Protein AF-A0A1V1P4G1-F1 (afdb_monomer_lite)

Organism: NCBI:txid890399

Radius of gyration: 16.72 Å; chains: 1; bounding box: 43×26×45 Å

Sequence (121 aa):
MLRIAKIRMSPAYTGKGFIYKKSSVTYDTDFYNEFLVSPDDMLAELVRKWFVSSGLFERVTCSPGHFKEKYILEGAVTAMHGDYTNKNNPRAVLNVQFFFIQDNGIDYELMLKKVMPDRNL

Foldseek 3Di:
DEEEEFAAEDPVQQFQFAWEDQAPPDIDTDPVHGHPDGPRVVVSVVVQVVVVVVPPDPDYHHDDDPDDHQKYKYKYWHDFHWYCPPVVDIDTWTWMWIWIWGCPPVDIDGPDIDIDGDDPD

Structure (mmCIF, N/CA/C/O backbone):
data_AF-A0A1V1P4G1-F1
#
_entry.id   AF-A0A1V1P4G1-F1
#
loop_
_atom_site.group_PDB
_atom_site.id
_atom_site.type_symbol
_atom_site.label_atom_id
_atom_site.label_alt_id
_atom_site.label_comp_id
_atom_site.label_asym_id
_atom_site.label_entity_id
_atom_site.label_seq_id
_atom_site.pdbx_PDB_ins_code
_atom_site.Cartn_x
_atom_site.Cartn_y
_atom_site.Cartn_z
_atom_site.occupancy
_atom_site.B_iso_or_equiv
_atom_site.auth_seq_id
_atom_site.auth_comp_id
_atom_site.auth_asym_id
_atom_site.auth_atom_id
_atom_site.pdbx_PDB_model_num
ATOM 1 N N . MET A 1 1 ? 10.524 -5.687 -16.949 1.00 91.62 1 MET A N 1
ATOM 2 C CA . MET A 1 1 ? 10.883 -5.599 -15.517 1.00 91.62 1 MET A CA 1
ATOM 3 C C . MET A 1 1 ? 9.934 -4.641 -14.823 1.00 91.62 1 MET A C 1
ATOM 5 O O . MET A 1 1 ? 9.626 -3.606 -15.409 1.00 91.62 1 MET A O 1
ATOM 9 N N . LEU A 1 2 ? 9.477 -5.002 -13.627 1.00 95.19 2 LEU A N 1
ATOM 10 C CA . LEU A 1 2 ? 8.652 -4.169 -12.756 1.00 95.19 2 LEU A CA 1
ATOM 11 C C . LEU A 1 2 ? 9.449 -3.798 -11.505 1.00 95.19 2 LEU A C 1
ATOM 13 O O . LEU A 1 2 ? 10.011 -4.682 -10.860 1.00 95.19 2 LEU A O 1
ATOM 17 N N . ARG A 1 3 ? 9.431 -2.523 -11.121 1.00 94.12 3 ARG A N 1
ATOM 18 C CA . ARG A 1 3 ? 9.847 -2.089 -9.789 1.00 94.12 3 ARG A CA 1
ATOM 19 C C . ARG A 1 3 ? 8.631 -1.780 -8.929 1.00 94.12 3 ARG A C 1
ATOM 21 O O . ARG A 1 3 ? 7.799 -0.955 -9.295 1.00 94.12 3 ARG A O 1
ATOM 28 N N . ILE A 1 4 ? 8.561 -2.405 -7.763 1.00 93.19 4 ILE A N 1
ATOM 29 C CA . ILE A 1 4 ? 7.663 -2.007 -6.684 1.00 93.19 4 ILE A CA 1
ATOM 30 C C . ILE A 1 4 ? 8.348 -0.853 -5.958 1.00 93.19 4 ILE A C 1
ATOM 32 O O . ILE A 1 4 ? 9.371 -1.040 -5.305 1.00 93.19 4 ILE A O 1
ATOM 36 N N . ALA A 1 5 ? 7.844 0.364 -6.143 1.00 90.19 5 ALA A N 1
ATOM 37 C CA . ALA A 1 5 ? 8.315 1.516 -5.388 1.00 90.19 5 ALA A CA 1
ATOM 38 C C . ALA A 1 5 ? 7.803 1.453 -3.940 1.00 90.19 5 ALA A C 1
ATOM 40 O O . ALA A 1 5 ? 6.957 0.624 -3.593 1.00 90.19 5 ALA A O 1
ATOM 41 N N . LYS A 1 6 ? 8.286 2.364 -3.087 1.00 83.50 6 LYS A N 1
ATOM 42 C CA . LYS A 1 6 ? 7.797 2.458 -1.710 1.00 83.50 6 LYS A CA 1
ATOM 43 C C . LYS A 1 6 ? 6.285 2.715 -1.699 1.00 83.50 6 LYS A C 1
ATOM 45 O O . LYS A 1 6 ? 5.806 3.658 -2.332 1.00 83.50 6 LYS A O 1
ATOM 50 N N . ILE A 1 7 ? 5.550 1.911 -0.931 1.00 89.12 7 ILE A N 1
ATOM 51 C CA . ILE A 1 7 ? 4.152 2.193 -0.605 1.00 89.12 7 ILE A CA 1
ATOM 52 C C . ILE A 1 7 ? 4.149 3.274 0.472 1.00 89.12 7 ILE A C 1
ATOM 54 O O . ILE A 1 7 ? 4.623 3.066 1.584 1.00 89.12 7 ILE A O 1
ATOM 58 N N . ARG A 1 8 ? 3.656 4.464 0.129 1.00 90.94 8 ARG A N 1
ATOM 59 C CA . ARG A 1 8 ? 3.532 5.573 1.076 1.00 90.94 8 ARG A CA 1
ATOM 60 C C . ARG A 1 8 ? 2.292 5.361 1.930 1.00 90.94 8 ARG A C 1
ATOM 62 O O . ARG A 1 8 ? 1.249 4.960 1.425 1.00 90.94 8 ARG A O 1
ATOM 69 N N . MET A 1 9 ? 2.382 5.670 3.211 1.00 89.94 9 MET A N 1
ATOM 70 C CA . MET A 1 9 ? 1.252 5.593 4.128 1.00 89.94 9 MET A CA 1
ATOM 71 C C . MET A 1 9 ? 1.023 6.961 4.757 1.00 89.94 9 MET A C 1
ATOM 73 O O . MET A 1 9 ? 1.983 7.672 5.057 1.00 89.94 9 MET A O 1
ATOM 77 N N . SER A 1 10 ? -0.244 7.354 4.910 1.00 87.31 10 SER A N 1
ATOM 78 C CA . SER A 1 10 ? -0.576 8.596 5.613 1.00 87.31 10 SER A CA 1
ATOM 79 C C . SER A 1 10 ? -0.013 8.553 7.043 1.00 87.31 10 SER A C 1
ATOM 81 O O . SER A 1 10 ? -0.187 7.523 7.699 1.00 87.31 10 SER A O 1
ATOM 83 N N . PRO A 1 11 ? 0.608 9.637 7.557 1.00 83.69 11 PRO A N 1
ATOM 84 C CA . PRO A 1 11 ? 1.236 9.659 8.884 1.00 83.69 11 PRO A CA 1
ATOM 85 C C . PRO A 1 11 ? 0.318 9.228 10.031 1.00 83.69 11 PRO A C 1
ATOM 87 O O . PRO A 1 11 ? 0.782 8.709 11.040 1.00 83.69 11 PRO A O 1
ATOM 90 N N . ALA A 1 12 ? -0.996 9.397 9.861 1.00 83.06 12 ALA A N 1
ATOM 91 C CA . ALA A 1 12 ? -1.993 8.930 10.819 1.00 83.06 12 ALA A CA 1
ATOM 92 C C . ALA A 1 12 ? -1.959 7.406 11.045 1.00 83.06 12 ALA A C 1
ATOM 94 O O . ALA A 1 12 ? -2.449 6.956 12.072 1.00 83.06 12 ALA A O 1
ATOM 95 N N . TYR A 1 13 ? -1.390 6.630 10.112 1.00 83.44 13 TYR A N 1
ATOM 96 C CA . TYR A 1 13 ? -1.358 5.164 10.140 1.00 83.44 13 TYR A CA 1
ATOM 97 C C . TYR A 1 13 ? 0.055 4.558 10.122 1.00 83.44 13 TYR A C 1
ATOM 99 O O . TYR A 1 13 ? 0.189 3.342 10.117 1.00 83.44 13 TYR A O 1
ATOM 107 N N . THR A 1 14 ? 1.118 5.370 10.121 1.00 79.56 14 THR A N 1
ATOM 108 C CA . THR A 1 14 ? 2.508 4.879 9.986 1.00 79.56 14 THR A CA 1
ATOM 109 C C . THR A 1 14 ? 3.088 4.248 11.254 1.00 79.56 14 THR A C 1
ATOM 111 O O . THR A 1 14 ? 4.173 3.671 11.207 1.00 79.56 14 THR A O 1
ATOM 114 N N . GLY A 1 15 ? 2.417 4.393 12.400 1.00 79.94 15 GLY A N 1
ATOM 115 C CA . GLY A 1 15 ? 2.844 3.772 13.653 1.00 79.94 15 GLY A CA 1
ATOM 116 C C . GLY A 1 15 ? 2.759 2.243 13.602 1.00 79.94 15 GLY A C 1
ATOM 117 O O . GLY A 1 15 ? 1.986 1.678 12.832 1.00 79.94 15 GLY A O 1
ATOM 118 N N . LYS A 1 16 ? 3.547 1.561 14.442 1.00 79.00 16 LYS A N 1
ATOM 119 C CA . LYS A 1 16 ? 3.443 0.101 14.595 1.00 79.00 16 LYS A CA 1
ATOM 120 C C . LYS A 1 16 ? 2.225 -0.326 15.415 1.00 79.00 16 LYS A C 1
ATOM 122 O O . LYS A 1 16 ? 1.775 -1.449 15.243 1.00 79.00 16 LYS A O 1
ATOM 127 N N . GLY A 1 17 ? 1.690 0.536 16.278 1.00 79.50 17 GLY A N 1
ATOM 128 C CA . GLY A 1 17 ? 0.487 0.236 17.054 1.00 79.50 17 GLY A CA 1
ATOM 129 C C . GLY A 1 17 ? -0.744 0.065 16.169 1.00 79.50 17 GLY A C 1
ATOM 130 O O . GLY A 1 17 ? -0.920 0.782 15.180 1.00 79.50 17 GLY A O 1
ATOM 131 N N . PHE A 1 18 ? -1.614 -0.874 16.531 1.00 82.88 18 PHE A N 1
ATOM 132 C CA . PHE A 1 18 ? -2.899 -1.023 15.861 1.00 82.88 18 PHE A CA 1
ATOM 133 C C . PHE A 1 18 ? -3.777 0.195 16.137 1.00 82.88 18 PHE A C 1
ATOM 135 O O . PHE A 1 18 ? -3.830 0.714 17.252 1.00 82.88 18 PHE A O 1
ATOM 142 N N . ILE A 1 19 ? -4.477 0.652 15.103 1.00 85.44 19 ILE A N 1
ATOM 143 C CA . ILE A 1 19 ? -5.367 1.808 15.185 1.00 85.44 19 ILE A CA 1
ATOM 144 C C . ILE A 1 19 ? -6.802 1.311 15.164 1.00 85.44 19 ILE A C 1
ATOM 146 O O . ILE A 1 19 ? -7.201 0.577 14.259 1.00 85.44 19 ILE A O 1
ATOM 150 N N . TYR A 1 20 ? -7.588 1.758 16.138 1.00 85.81 20 TYR A N 1
ATOM 151 C CA . TYR A 1 20 ? -8.995 1.416 16.271 1.00 85.81 20 TYR A CA 1
ATOM 152 C C . TYR A 1 20 ? -9.864 2.661 16.232 1.00 85.81 20 TYR A C 1
ATOM 154 O O . TYR A 1 20 ? -9.775 3.532 17.095 1.00 85.81 20 TYR A O 1
ATOM 162 N N . LYS A 1 21 ? -10.772 2.718 15.264 1.00 85.25 21 LYS A N 1
ATOM 163 C CA . LYS A 1 21 ? -11.830 3.719 15.208 1.00 85.25 21 LYS A CA 1
ATOM 164 C C . LYS A 1 21 ? -13.003 3.254 16.071 1.00 85.25 21 LYS A C 1
ATOM 166 O O . LYS A 1 21 ? -13.711 2.325 15.694 1.00 85.25 21 LYS A O 1
ATOM 171 N N . LYS A 1 22 ? -13.212 3.883 17.230 1.00 81.56 22 LYS A N 1
ATOM 172 C CA . LYS A 1 22 ? -14.278 3.510 18.188 1.00 81.56 22 LYS A CA 1
ATOM 173 C C . LYS A 1 22 ? -15.534 4.376 18.079 1.00 81.56 22 LYS A C 1
ATOM 175 O O . LYS A 1 22 ? -16.589 3.995 18.576 1.00 81.56 22 LYS A O 1
ATOM 180 N N . SER A 1 23 ? -15.434 5.536 17.437 1.00 75.00 23 SER A N 1
ATOM 181 C CA . SER A 1 23 ? -16.560 6.430 17.148 1.00 75.00 23 SER A CA 1
ATOM 182 C C . SER A 1 23 ? -16.322 7.153 15.815 1.00 75.00 23 SER A C 1
ATOM 184 O O . SER A 1 23 ? -15.308 6.927 15.154 1.00 75.00 23 SER A O 1
ATOM 186 N N . SER A 1 24 ? -17.231 8.035 15.393 1.00 70.00 24 SER A N 1
ATOM 187 C CA . SER A 1 24 ? -17.031 8.850 14.186 1.00 70.00 24 SER A CA 1
ATOM 188 C C . SER A 1 24 ? -15.746 9.693 14.231 1.00 70.00 24 SER A C 1
ATOM 190 O O . SER A 1 24 ? -15.182 9.964 13.171 1.00 70.00 24 SER A O 1
ATOM 192 N N . VAL A 1 25 ? -15.269 10.049 15.431 1.00 67.75 25 VAL A N 1
ATOM 193 C CA . VAL A 1 25 ? -14.150 10.983 15.658 1.00 67.75 25 VAL A CA 1
ATOM 194 C C . VAL A 1 25 ? -13.042 10.450 16.577 1.00 67.75 25 VAL A C 1
ATOM 196 O O . VAL A 1 25 ? -11.996 11.081 16.680 1.00 67.75 25 VAL A O 1
ATOM 199 N N . THR A 1 26 ? -13.227 9.301 17.233 1.00 69.94 26 THR A N 1
ATOM 200 C CA . THR A 1 26 ? -12.253 8.754 18.197 1.00 69.94 26 THR A CA 1
ATOM 201 C C . THR A 1 26 ? -11.443 7.618 17.577 1.00 69.94 26 THR A C 1
ATOM 203 O O . THR A 1 26 ? -12.008 6.571 17.238 1.00 69.94 26 THR A O 1
ATOM 206 N N . TYR A 1 27 ? -10.127 7.820 17.487 1.00 72.56 27 TYR A N 1
ATOM 207 C CA . TYR A 1 27 ? -9.139 6.795 17.157 1.00 72.56 27 TYR A CA 1
ATOM 208 C C . TYR A 1 27 ? -8.289 6.509 18.396 1.00 72.56 27 TYR A C 1
ATOM 210 O O . TYR A 1 27 ? -7.691 7.433 18.939 1.00 72.56 27 TYR A O 1
ATOM 218 N N . ASP A 1 28 ? -8.232 5.248 18.816 1.00 75.12 28 ASP A N 1
ATOM 219 C CA . ASP A 1 28 ? -7.327 4.787 19.868 1.00 75.12 28 ASP A CA 1
ATOM 220 C C . ASP A 1 28 ? -6.204 3.961 19.242 1.00 75.12 28 ASP A C 1
ATOM 222 O O . ASP A 1 28 ? -6.462 3.057 18.442 1.00 75.12 28 ASP A O 1
ATOM 226 N N . THR A 1 29 ? -4.964 4.258 19.620 1.00 63.88 29 THR A N 1
ATOM 227 C CA . THR A 1 29 ? -3.807 3.406 19.339 1.00 63.88 29 THR A CA 1
ATOM 228 C C . THR A 1 29 ? -3.661 2.386 20.455 1.00 63.88 29 THR A C 1
ATOM 230 O O . THR A 1 29 ? -3.576 2.752 21.629 1.00 63.88 29 THR A O 1
ATOM 233 N N . ASP A 1 30 ? -3.615 1.110 20.102 1.00 64.19 30 ASP A N 1
ATOM 234 C CA . ASP A 1 30 ? -3.346 0.046 21.056 1.00 64.19 30 ASP A CA 1
ATOM 235 C C . ASP A 1 30 ? -1.858 -0.282 21.059 1.00 64.19 30 ASP A C 1
ATOM 237 O O . ASP A 1 30 ? -1.339 -0.926 20.153 1.00 64.19 30 ASP A O 1
ATOM 241 N N . PHE A 1 31 ? -1.171 0.201 22.090 1.00 56.81 31 PHE A N 1
ATOM 242 C CA . PHE A 1 31 ? 0.260 -0.024 22.283 1.00 56.81 31 PHE A CA 1
ATOM 243 C C . PHE A 1 31 ? 0.589 -1.452 22.740 1.00 56.81 31 PHE A C 1
ATOM 245 O O . PHE A 1 31 ? 1.757 -1.824 22.749 1.00 56.81 31 PHE A O 1
ATOM 252 N N . TYR A 1 32 ? -0.407 -2.260 23.128 1.00 60.78 32 TYR A N 1
ATOM 253 C CA . TYR A 1 32 ? -0.182 -3.666 23.474 1.00 60.78 32 TYR A CA 1
ATOM 254 C C . TYR A 1 32 ? -0.182 -4.575 22.240 1.00 60.78 32 TYR A C 1
ATOM 256 O O . TYR A 1 32 ? 0.357 -5.679 22.304 1.00 60.78 32 TYR A O 1
ATOM 264 N N . ASN A 1 33 ? -0.753 -4.115 21.122 1.00 72.56 33 ASN A N 1
ATOM 265 C CA . ASN A 1 33 ? -0.833 -4.858 19.869 1.00 72.56 33 ASN A CA 1
ATOM 266 C C . ASN A 1 33 ? -0.162 -4.073 18.740 1.00 72.56 33 ASN A C 1
ATOM 268 O O . ASN A 1 33 ? -0.701 -3.087 18.235 1.00 72.56 33 ASN A O 1
ATOM 272 N N . GLU A 1 34 ? 1.015 -4.535 18.323 1.00 82.12 34 GLU A N 1
ATOM 273 C CA . GLU A 1 34 ? 1.815 -3.882 17.292 1.00 82.12 34 GLU A CA 1
ATOM 274 C C . GLU A 1 34 ? 2.071 -4.790 16.087 1.00 82.12 34 GLU A C 1
ATOM 276 O O . GLU A 1 34 ? 2.148 -6.017 16.190 1.00 82.12 34 GLU A O 1
ATOM 281 N N . PHE A 1 35 ? 2.274 -4.175 14.923 1.00 81.25 35 PHE A N 1
ATOM 282 C CA . PHE A 1 35 ? 2.841 -4.853 13.770 1.00 81.25 35 PHE A CA 1
ATOM 283 C C . PHE A 1 35 ? 4.311 -5.215 14.031 1.00 81.25 35 PHE A C 1
ATOM 285 O O . PHE A 1 35 ? 5.104 -4.403 14.511 1.00 81.25 35 PHE A O 1
ATOM 292 N N . LEU A 1 36 ? 4.699 -6.431 13.634 1.00 80.44 36 LEU A N 1
ATOM 293 C CA . LEU A 1 36 ? 6.076 -6.930 13.763 1.00 80.44 36 LEU A CA 1
ATOM 294 C C . LEU A 1 36 ? 7.087 -6.073 12.974 1.00 80.44 36 LEU A C 1
ATOM 296 O O . LEU A 1 36 ? 8.216 -5.846 13.411 1.00 80.44 36 LEU A O 1
ATOM 300 N N . VAL A 1 37 ? 6.661 -5.562 11.819 1.00 83.69 37 VAL A N 1
ATOM 301 C CA . VAL A 1 37 ? 7.386 -4.608 10.965 1.00 83.69 37 VAL A CA 1
ATOM 302 C C . VAL A 1 37 ? 6.496 -3.394 10.716 1.00 83.69 37 VAL A C 1
ATOM 304 O O . VAL A 1 37 ? 5.306 -3.448 11.018 1.00 83.69 37 VAL A O 1
ATOM 307 N N . SER A 1 38 ? 7.030 -2.287 10.199 1.00 84.94 38 SER A N 1
ATOM 308 C CA . SER A 1 38 ? 6.159 -1.149 9.900 1.00 84.94 38 SER A CA 1
ATOM 309 C C . SER A 1 38 ? 5.103 -1.534 8.843 1.00 84.94 38 SER A C 1
ATOM 311 O O . SER A 1 38 ? 5.388 -2.331 7.939 1.00 84.94 38 SER A O 1
ATOM 313 N N . PRO A 1 39 ? 3.862 -1.024 8.945 1.00 86.81 39 PRO A N 1
ATOM 314 C CA . PRO A 1 39 ? 2.781 -1.425 8.042 1.00 86.81 39 PRO A CA 1
ATOM 315 C C . PRO A 1 39 ? 3.062 -1.137 6.561 1.00 86.81 39 PRO A C 1
ATOM 317 O O . PRO A 1 39 ? 2.620 -1.886 5.689 1.00 86.81 39 PRO A O 1
ATOM 320 N N . ASP A 1 40 ? 3.807 -0.070 6.265 1.00 86.38 40 ASP A N 1
ATOM 321 C CA . ASP A 1 40 ? 4.232 0.289 4.911 1.00 86.38 40 ASP A CA 1
ATOM 322 C C . ASP A 1 40 ? 5.198 -0.747 4.317 1.00 86.38 40 ASP A C 1
ATOM 324 O O . ASP A 1 40 ? 4.989 -1.193 3.185 1.00 86.38 40 ASP A O 1
ATOM 328 N N . ASP A 1 41 ? 6.184 -1.198 5.095 1.00 85.38 41 ASP A N 1
ATOM 329 C CA . ASP A 1 41 ? 7.122 -2.248 4.683 1.00 85.38 41 ASP A CA 1
ATOM 330 C C . ASP A 1 41 ? 6.407 -3.597 4.509 1.00 85.38 41 ASP A C 1
ATOM 332 O O . ASP A 1 41 ? 6.638 -4.306 3.525 1.00 85.38 41 ASP A O 1
ATOM 336 N N . MET A 1 42 ? 5.478 -3.929 5.417 1.00 88.56 42 MET A N 1
ATOM 337 C CA . MET A 1 42 ? 4.657 -5.140 5.315 1.00 88.56 42 MET A CA 1
ATOM 338 C C . MET A 1 42 ? 3.865 -5.168 4.003 1.00 88.56 42 MET A C 1
ATOM 340 O O . MET A 1 42 ? 3.880 -6.170 3.284 1.00 88.56 42 MET A O 1
ATOM 344 N N . LEU A 1 43 ? 3.172 -4.074 3.678 1.00 89.75 43 LEU A N 1
ATOM 345 C CA . LEU A 1 43 ? 2.359 -3.985 2.467 1.00 89.75 43 LEU A CA 1
ATOM 346 C C . LEU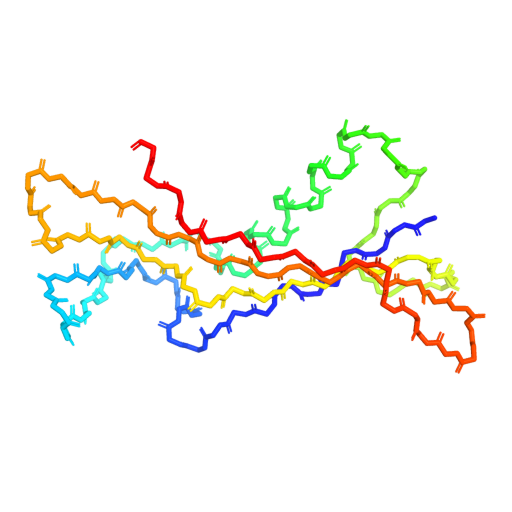 A 1 43 ? 3.219 -4.005 1.201 1.00 89.75 43 LEU A C 1
ATOM 348 O O . LEU A 1 43 ? 2.855 -4.684 0.240 1.00 89.75 43 LEU A O 1
ATOM 352 N N . ALA A 1 44 ? 4.361 -3.310 1.195 1.00 88.62 44 ALA A N 1
ATOM 353 C CA . ALA A 1 44 ? 5.277 -3.320 0.056 1.00 88.62 44 ALA A CA 1
ATOM 354 C C . ALA A 1 44 ? 5.775 -4.742 -0.246 1.00 88.62 44 ALA A C 1
ATOM 356 O O . ALA A 1 44 ? 5.758 -5.175 -1.402 1.00 88.62 44 ALA A O 1
ATOM 357 N N . GLU A 1 45 ? 6.133 -5.503 0.791 1.00 89.81 45 GLU A N 1
ATOM 358 C CA . GLU A 1 45 ? 6.579 -6.887 0.637 1.00 89.81 45 GLU A CA 1
ATOM 359 C C . GLU A 1 45 ? 5.449 -7.825 0.185 1.00 89.81 45 GLU A C 1
ATOM 361 O O . GLU A 1 45 ? 5.673 -8.688 -0.667 1.00 89.81 45 GLU A O 1
ATOM 366 N N . LEU A 1 46 ? 4.222 -7.654 0.693 1.00 92.19 46 LEU A N 1
ATOM 367 C CA . LEU A 1 46 ? 3.060 -8.438 0.252 1.00 92.19 46 LEU A CA 1
ATOM 368 C C . LEU A 1 46 ? 2.741 -8.204 -1.228 1.00 92.19 46 LEU A C 1
ATOM 370 O O . LEU A 1 46 ? 2.555 -9.162 -1.982 1.00 92.19 46 LEU A O 1
ATOM 374 N N . VAL A 1 47 ? 2.735 -6.942 -1.662 1.00 93.50 47 VAL A N 1
ATOM 375 C CA . VAL A 1 47 ? 2.516 -6.577 -3.067 1.00 93.50 47 VAL A CA 1
ATOM 376 C C . VAL A 1 47 ? 3.619 -7.159 -3.949 1.00 93.50 47 VAL A C 1
ATOM 378 O O . VAL A 1 47 ? 3.325 -7.779 -4.973 1.00 93.50 47 VAL A O 1
ATOM 381 N N . ARG A 1 48 ? 4.888 -7.046 -3.537 1.00 92.94 48 ARG A N 1
ATOM 382 C CA . ARG A 1 48 ? 6.019 -7.647 -4.255 1.00 92.94 48 ARG A CA 1
ATOM 383 C C . ARG A 1 48 ? 5.854 -9.153 -4.417 1.00 92.94 48 ARG A C 1
ATOM 385 O O . ARG A 1 48 ? 5.979 -9.656 -5.533 1.00 92.94 48 ARG A O 1
ATOM 392 N N . LYS A 1 49 ? 5.568 -9.869 -3.324 1.00 94.31 49 LYS A N 1
ATOM 393 C CA . LYS A 1 49 ? 5.369 -11.324 -3.340 1.00 94.31 49 LYS A CA 1
ATOM 394 C C . LYS A 1 49 ? 4.253 -11.727 -4.298 1.00 94.31 49 LYS A C 1
ATOM 396 O O . LYS A 1 49 ? 4.451 -12.665 -5.061 1.00 94.31 49 LYS A O 1
ATOM 401 N N . TRP A 1 50 ? 3.140 -10.992 -4.310 1.00 95.44 50 TRP A N 1
ATOM 402 C CA . TRP A 1 50 ? 2.030 -11.256 -5.225 1.00 95.44 50 TRP A CA 1
ATOM 403 C C . TRP A 1 50 ? 2.435 -11.095 -6.696 1.00 95.44 50 TRP A C 1
ATOM 405 O O . TRP A 1 50 ? 2.162 -11.974 -7.511 1.00 95.44 50 TRP A O 1
ATOM 415 N N . PHE A 1 51 ? 3.144 -10.017 -7.051 1.00 95.75 51 PHE A N 1
ATOM 416 C CA . PHE A 1 51 ? 3.609 -9.832 -8.430 1.00 95.75 51 PHE A CA 1
ATOM 417 C C . PHE A 1 51 ? 4.623 -10.898 -8.847 1.00 95.75 51 PHE A C 1
ATOM 419 O O . PHE A 1 51 ? 4.528 -11.411 -9.960 1.00 95.75 51 PHE A O 1
ATOM 426 N N . VAL A 1 52 ? 5.544 -11.278 -7.956 1.00 95.44 52 VAL A N 1
ATOM 427 C CA . VAL A 1 52 ? 6.473 -12.392 -8.202 1.00 95.44 52 VAL A CA 1
ATOM 428 C C . VAL A 1 52 ? 5.704 -13.690 -8.448 1.00 95.44 52 VAL A C 1
ATOM 430 O O . VAL A 1 52 ? 5.954 -14.361 -9.444 1.00 95.44 52 VAL A O 1
ATOM 433 N N . SER A 1 53 ? 4.742 -14.032 -7.585 1.00 96.56 53 SER A N 1
ATOM 434 C CA . SER A 1 53 ? 3.980 -15.278 -7.710 1.00 96.56 53 SER A CA 1
ATOM 435 C C . SER A 1 53 ? 3.041 -15.291 -8.915 1.00 96.56 53 SER A C 1
ATOM 437 O O . SER A 1 53 ? 2.724 -16.356 -9.429 1.00 96.56 53 SER A O 1
ATOM 439 N N . SER A 1 54 ? 2.587 -14.120 -9.370 1.00 96.69 54 SER A N 1
ATOM 440 C CA . SER A 1 54 ? 1.693 -13.996 -10.525 1.00 96.69 54 SER A CA 1
ATOM 441 C C . SER A 1 54 ? 2.354 -14.372 -11.856 1.00 96.69 54 SER A C 1
ATOM 443 O O . SER A 1 54 ? 1.651 -14.669 -12.817 1.00 96.69 54 SER A O 1
ATOM 445 N N . GLY A 1 55 ? 3.689 -14.301 -11.945 1.00 95.00 55 GLY A N 1
ATOM 446 C CA . GLY A 1 55 ? 4.430 -14.510 -13.192 1.00 95.00 55 GLY A CA 1
ATOM 447 C C . GLY A 1 55 ? 4.188 -13.450 -14.278 1.00 95.00 55 GLY A C 1
ATOM 448 O O . GLY A 1 55 ? 4.675 -13.608 -15.392 1.00 95.00 55 GLY A O 1
ATOM 449 N N . LEU A 1 56 ? 3.476 -12.354 -13.976 1.00 95.62 56 LEU A N 1
ATOM 450 C CA . LEU A 1 56 ? 3.140 -11.303 -14.953 1.00 95.62 56 LEU A CA 1
ATOM 451 C C . LEU A 1 56 ? 4.364 -10.533 -15.473 1.00 95.62 56 LEU A C 1
ATOM 453 O O . LEU A 1 56 ? 4.301 -9.901 -16.526 1.00 95.62 56 LEU A O 1
ATOM 457 N N . PHE A 1 57 ? 5.474 -10.562 -14.734 1.00 94.56 57 PHE A N 1
ATOM 458 C CA . PHE A 1 57 ? 6.720 -9.900 -15.099 1.00 94.56 57 PHE A CA 1
ATOM 459 C C . PHE A 1 57 ? 7.893 -10.855 -14.908 1.00 94.56 57 PHE A C 1
ATOM 461 O O . PHE A 1 57 ? 8.029 -11.470 -13.856 1.00 94.56 57 PHE A O 1
ATOM 468 N N . GLU A 1 58 ? 8.799 -10.885 -15.886 1.00 91.69 58 GLU A N 1
ATOM 469 C CA . GLU A 1 58 ? 10.034 -11.685 -15.848 1.00 91.69 58 GLU A CA 1
ATOM 470 C C . GLU A 1 58 ? 10.907 -11.384 -14.617 1.00 91.69 58 GLU A C 1
ATOM 472 O O . GLU A 1 58 ? 11.587 -12.255 -14.081 1.00 91.69 58 GLU A O 1
ATOM 477 N N . ARG A 1 59 ? 10.884 -10.131 -14.147 1.00 91.88 59 ARG A N 1
ATOM 478 C CA . ARG A 1 59 ? 11.632 -9.687 -12.970 1.00 91.88 59 ARG A CA 1
ATOM 479 C C . ARG A 1 59 ? 10.875 -8.602 -12.222 1.00 91.88 59 ARG A C 1
ATOM 481 O O . ARG A 1 59 ? 10.428 -7.629 -12.841 1.00 91.88 59 ARG A O 1
ATOM 488 N N . VAL A 1 60 ? 10.808 -8.759 -10.901 1.00 94.00 60 VAL A N 1
ATOM 489 C CA . VAL A 1 60 ? 10.200 -7.819 -9.951 1.00 94.00 60 VAL A CA 1
ATOM 490 C C . VAL A 1 60 ? 11.258 -7.397 -8.923 1.00 94.00 60 VAL A C 1
ATOM 492 O O . VAL A 1 60 ? 11.882 -8.258 -8.301 1.00 94.00 60 VAL A O 1
ATOM 495 N N . THR A 1 61 ? 11.482 -6.094 -8.744 1.00 91.25 61 THR A N 1
ATOM 496 C CA . THR A 1 61 ? 12.461 -5.526 -7.791 1.00 91.25 61 THR A CA 1
ATOM 497 C C . THR A 1 61 ? 11.797 -4.538 -6.826 1.00 91.25 61 THR A C 1
ATOM 499 O O . THR A 1 61 ? 10.701 -4.062 -7.105 1.00 91.25 61 THR A O 1
ATOM 502 N N . CYS A 1 62 ? 12.446 -4.221 -5.698 1.00 85.50 62 CYS A N 1
ATOM 503 C CA . CYS A 1 62 ? 11.973 -3.199 -4.739 1.00 85.50 62 CYS A CA 1
ATOM 504 C C . CYS A 1 62 ? 12.860 -1.960 -4.630 1.00 85.50 62 CYS A C 1
ATOM 506 O O . CYS A 1 62 ? 12.437 -0.940 -4.093 1.00 85.50 62 CYS A O 1
ATOM 508 N N . SER A 1 63 ? 14.083 -2.038 -5.140 1.00 80.75 63 SER A N 1
ATOM 509 C CA . SER A 1 63 ? 15.029 -0.928 -5.129 1.00 80.75 63 SER A CA 1
ATOM 510 C C . SER A 1 63 ? 15.367 -0.553 -6.565 1.00 80.75 63 SER A C 1
ATOM 512 O O . SER A 1 63 ? 15.360 -1.447 -7.422 1.00 80.75 63 SER A O 1
ATOM 514 N N . PRO A 1 64 ? 15.665 0.731 -6.833 1.00 77.31 64 PRO A N 1
ATOM 515 C CA . PRO A 1 64 ? 16.255 1.137 -8.099 1.00 77.31 64 PRO A CA 1
ATOM 516 C C . PRO A 1 64 ? 17.501 0.292 -8.364 1.00 77.31 64 PRO A C 1
ATOM 518 O O . PRO A 1 64 ? 18.375 0.174 -7.501 1.00 77.31 64 PRO A O 1
ATOM 521 N N . GLY A 1 65 ? 17.540 -0.362 -9.516 1.00 70.81 65 GLY A N 1
ATOM 522 C CA . GLY A 1 65 ? 18.688 -1.146 -9.945 1.00 70.81 65 GLY A CA 1
ATOM 523 C C . GLY A 1 65 ? 19.637 -0.340 -10.827 1.00 70.81 65 GLY A C 1
ATOM 524 O O . GLY A 1 65 ? 19.382 0.802 -11.193 1.00 70.81 65 GLY A O 1
ATOM 525 N N . HIS A 1 66 ? 20.720 -0.989 -11.251 1.00 71.69 66 HIS A N 1
ATOM 526 C CA . HIS A 1 66 ? 21.558 -0.484 -12.346 1.00 71.69 66 HIS A CA 1
ATOM 527 C C . HIS A 1 66 ? 20.898 -0.642 -13.728 1.00 71.69 66 HIS A C 1
ATOM 529 O O . HIS A 1 66 ? 21.398 -0.110 -14.715 1.00 71.69 66 HIS A O 1
ATOM 535 N N . PHE A 1 67 ? 19.794 -1.390 -13.813 1.00 72.50 67 PHE A N 1
ATOM 536 C CA . PHE A 1 67 ? 19.044 -1.613 -15.046 1.00 72.50 67 PHE A CA 1
ATOM 537 C C . PHE A 1 67 ? 17.816 -0.711 -15.083 1.00 72.50 67 PHE A C 1
ATOM 539 O O . PHE A 1 67 ? 17.122 -0.576 -14.079 1.00 72.50 67 PHE A O 1
ATOM 546 N N . LYS A 1 68 ? 17.518 -0.155 -16.259 1.00 80.00 68 LYS A N 1
ATOM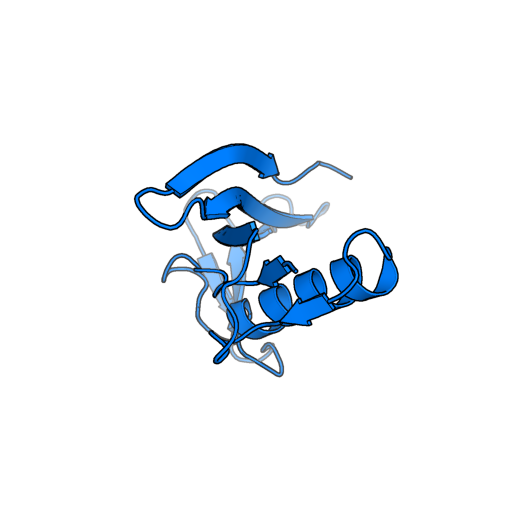 547 C CA . LYS A 1 68 ? 16.327 0.669 -16.463 1.00 80.00 68 LYS A CA 1
ATOM 548 C C . LYS A 1 68 ? 15.063 -0.166 -16.265 1.00 80.00 68 LYS A C 1
ATOM 550 O O . LYS A 1 68 ? 14.857 -1.175 -16.947 1.00 80.00 68 LYS A O 1
ATOM 555 N N . GLU A 1 69 ? 14.207 0.251 -15.341 1.00 86.25 69 GLU A N 1
ATOM 556 C CA . GLU A 1 69 ? 12.936 -0.423 -15.107 1.00 86.25 69 GLU A CA 1
ATOM 557 C C . GLU A 1 69 ? 11.895 0.100 -16.088 1.00 86.25 69 GLU A C 1
ATOM 559 O O . GLU A 1 69 ? 11.662 1.293 -16.170 1.00 86.25 69 GLU A O 1
ATOM 564 N N . LYS A 1 70 ? 11.255 -0.793 -16.848 1.00 92.81 70 LYS A N 1
ATOM 565 C CA . LYS A 1 70 ? 10.224 -0.385 -17.815 1.00 92.81 70 LYS A CA 1
ATOM 566 C C . LYS A 1 70 ? 8.933 0.063 -17.125 1.00 92.81 70 LYS A C 1
ATOM 568 O O . LYS A 1 70 ? 8.226 0.925 -17.636 1.00 92.81 70 LYS A O 1
ATOM 573 N N . TYR A 1 71 ? 8.615 -0.560 -15.993 1.00 95.25 71 TYR A N 1
ATOM 574 C CA . TYR A 1 71 ? 7.384 -0.320 -15.255 1.00 95.25 71 TYR A CA 1
ATOM 575 C C . TYR A 1 71 ? 7.665 -0.081 -13.779 1.00 95.25 71 TYR A C 1
ATOM 577 O O . TYR A 1 71 ? 8.517 -0.746 -13.182 1.00 95.25 71 TYR A O 1
ATOM 585 N N . ILE A 1 72 ? 6.894 0.824 -13.189 1.00 94.88 72 ILE A N 1
ATOM 586 C CA . ILE A 1 72 ? 6.956 1.199 -11.781 1.00 94.88 72 ILE A CA 1
ATOM 587 C C . ILE A 1 72 ? 5.546 1.088 -11.205 1.00 94.88 72 ILE A C 1
ATOM 589 O O . ILE A 1 72 ? 4.587 1.595 -11.784 1.00 94.88 72 ILE A O 1
ATOM 593 N N . LEU A 1 73 ? 5.417 0.432 -10.057 1.00 95.81 73 LEU A N 1
ATOM 594 C CA . LEU A 1 73 ? 4.192 0.439 -9.270 1.00 95.81 73 LEU A CA 1
ATOM 595 C C . LEU A 1 73 ? 4.410 1.267 -8.006 1.00 95.81 73 LEU A C 1
ATOM 597 O O . LEU A 1 73 ? 5.216 0.894 -7.155 1.00 95.81 73 LEU A O 1
ATOM 601 N N . GLU A 1 74 ? 3.666 2.360 -7.871 1.00 94.12 74 GLU A N 1
ATOM 602 C CA . GLU A 1 74 ? 3.581 3.131 -6.631 1.00 94.12 74 GLU A CA 1
ATOM 603 C C . GLU A 1 74 ? 2.280 2.831 -5.886 1.00 94.12 74 GLU A C 1
ATOM 605 O O . GLU A 1 74 ? 1.250 2.527 -6.494 1.00 94.12 74 GLU A O 1
ATOM 610 N N . GLY A 1 75 ? 2.321 2.957 -4.559 1.00 93.06 75 GLY A N 1
ATOM 611 C CA . GLY A 1 75 ? 1.165 2.772 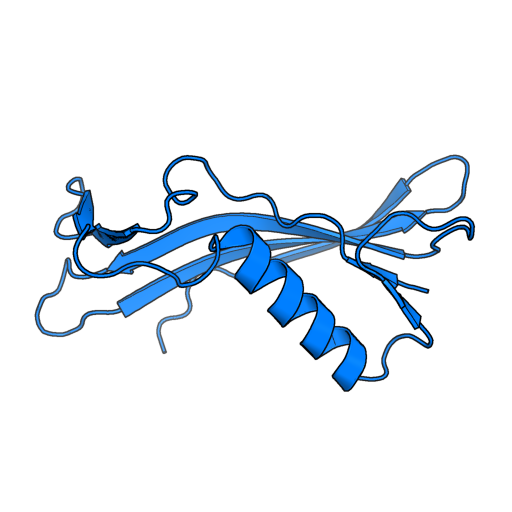-3.689 1.00 93.06 75 GLY A CA 1
ATOM 612 C C . GLY A 1 75 ? 1.022 3.903 -2.675 1.00 93.06 75 GLY A C 1
ATOM 613 O O . GLY A 1 75 ? 2.017 4.445 -2.193 1.00 93.06 75 GLY A O 1
ATOM 614 N N . ALA A 1 76 ? -0.219 4.238 -2.334 1.00 93.50 76 ALA A N 1
ATOM 615 C CA . ALA A 1 76 ? -0.566 5.156 -1.259 1.00 93.50 76 ALA A CA 1
ATOM 616 C C . ALA A 1 76 ? -1.687 4.564 -0.396 1.00 93.50 76 ALA A C 1
ATOM 618 O O . ALA A 1 76 ? -2.786 4.313 -0.891 1.00 93.50 76 ALA A O 1
ATOM 619 N N . VAL A 1 77 ? -1.420 4.355 0.892 1.00 93.06 77 VAL A N 1
ATOM 620 C CA . VAL A 1 77 ? -2.405 3.904 1.879 1.00 93.06 77 VAL A CA 1
ATOM 621 C C . VAL A 1 77 ? -3.017 5.119 2.561 1.00 93.06 77 VAL A C 1
ATOM 623 O O . VAL A 1 77 ? -2.319 5.906 3.207 1.00 93.06 77 VAL A O 1
ATOM 626 N N . THR A 1 78 ? -4.329 5.270 2.408 1.00 92.12 78 THR A N 1
ATOM 627 C CA . THR A 1 78 ? -5.087 6.423 2.916 1.00 92.12 78 THR A CA 1
ATOM 628 C C . THR A 1 78 ? -5.942 6.088 4.133 1.00 92.12 78 THR A C 1
ATOM 630 O O . THR A 1 78 ? -6.371 7.004 4.831 1.00 92.12 78 THR A O 1
ATOM 633 N N . ALA A 1 79 ? -6.158 4.802 4.417 1.00 91.31 79 ALA A N 1
ATOM 634 C CA . ALA A 1 79 ? -6.751 4.314 5.658 1.00 91.31 79 ALA A CA 1
ATOM 635 C C . ALA A 1 79 ? -6.231 2.909 5.973 1.00 91.31 79 ALA A C 1
ATOM 637 O O . ALA A 1 79 ? -6.184 2.070 5.075 1.00 91.31 79 ALA A O 1
ATOM 638 N N . MET A 1 80 ? -5.861 2.666 7.231 1.00 90.88 80 MET A N 1
ATOM 639 C CA . MET A 1 80 ? -5.534 1.338 7.751 1.00 90.88 80 MET A CA 1
ATOM 640 C C . MET A 1 80 ? -5.878 1.283 9.241 1.00 90.88 80 MET A C 1
ATOM 642 O O . MET A 1 80 ? -5.122 1.773 10.074 1.00 90.88 80 MET A O 1
ATOM 646 N N . HIS A 1 81 ? -7.048 0.749 9.582 1.00 90.31 81 HIS A N 1
ATOM 647 C CA . HIS A 1 81 ? -7.505 0.676 10.971 1.00 90.31 81 HIS A CA 1
ATOM 648 C C . HIS A 1 81 ? -8.572 -0.405 11.158 1.00 90.31 81 HIS A C 1
ATOM 650 O O . HIS A 1 81 ? -9.265 -0.781 10.216 1.00 90.31 81 HIS A O 1
ATOM 656 N N . GLY A 1 82 ? -8.769 -0.863 12.391 1.00 90.25 82 GLY A N 1
ATOM 657 C CA . GLY A 1 82 ? -9.992 -1.565 12.768 1.00 90.25 82 GLY A CA 1
ATOM 658 C C . GLY A 1 82 ? -11.128 -0.563 12.983 1.00 90.25 82 GLY A C 1
ATOM 659 O O . GLY A 1 82 ? -10.965 0.414 13.708 1.00 90.25 82 GLY A O 1
ATOM 660 N N . ASP A 1 83 ? -12.276 -0.749 12.348 1.00 89.94 83 ASP A N 1
ATOM 661 C CA . ASP A 1 83 ? -13.510 -0.007 12.599 1.00 89.94 83 ASP A CA 1
ATOM 662 C C . ASP A 1 83 ? -14.382 -0.775 13.598 1.00 89.94 83 ASP A C 1
ATOM 664 O O . ASP A 1 83 ? -14.963 -1.806 13.271 1.00 89.94 83 ASP A O 1
ATOM 668 N N . TYR A 1 84 ? -14.461 -0.249 14.819 1.00 89.44 8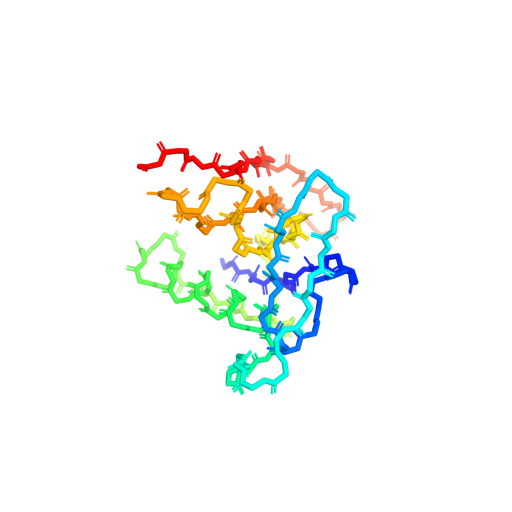4 TYR A N 1
ATOM 669 C CA . TYR A 1 84 ? -15.243 -0.774 15.940 1.00 89.44 84 TYR A CA 1
ATOM 670 C C . TYR A 1 84 ? -16.436 0.132 16.277 1.00 89.44 84 TYR A C 1
ATOM 672 O O . TYR A 1 84 ? -17.016 0.020 17.359 1.00 89.44 84 TYR A O 1
ATOM 680 N N . THR A 1 85 ? -16.819 1.039 15.369 1.00 87.62 85 THR A N 1
ATOM 681 C CA . THR A 1 85 ? -17.985 1.920 15.559 1.00 87.62 85 THR A CA 1
ATOM 682 C C . THR A 1 85 ? -19.270 1.122 15.789 1.00 87.62 85 THR A C 1
ATOM 684 O O . THR A 1 85 ? -20.097 1.509 16.614 1.00 87.62 85 THR A O 1
ATOM 687 N N . ASN A 1 86 ? -19.404 -0.037 15.135 1.00 88.25 86 ASN A N 1
ATOM 688 C CA . ASN A 1 86 ? -20.352 -1.078 15.510 1.00 88.25 86 ASN A CA 1
ATOM 689 C C . ASN A 1 86 ? -19.618 -2.198 16.261 1.00 88.25 86 ASN A C 1
ATOM 691 O O . ASN A 1 86 ? -18.979 -3.051 15.650 1.00 88.25 86 ASN A O 1
ATOM 695 N N . LYS A 1 87 ? -19.751 -2.230 17.591 1.00 84.12 87 LYS A N 1
ATOM 696 C CA . LYS A 1 87 ? -19.089 -3.236 18.443 1.00 84.12 87 LYS A CA 1
ATOM 697 C C . LYS A 1 87 ? -19.476 -4.682 18.113 1.00 84.12 87 LYS A C 1
ATOM 699 O O . LYS A 1 87 ? -18.688 -5.581 18.376 1.00 84.12 87 LYS A O 1
ATOM 704 N N . ASN A 1 88 ? -20.662 -4.898 17.545 1.00 89.81 88 ASN A N 1
ATOM 705 C CA . ASN A 1 88 ? -21.147 -6.228 17.173 1.00 89.81 88 ASN A CA 1
ATOM 706 C C . ASN A 1 88 ? -20.705 -6.645 15.763 1.00 89.81 88 ASN A C 1
ATOM 708 O O . ASN A 1 88 ? -20.938 -7.783 15.371 1.00 89.81 88 ASN A O 1
ATOM 712 N N . ASN A 1 89 ? -20.103 -5.733 14.996 1.00 87.81 89 ASN A N 1
ATOM 713 C CA . ASN A 1 89 ? -19.606 -6.003 13.653 1.00 87.81 89 ASN A CA 1
ATOM 714 C C . ASN A 1 89 ? -18.306 -5.222 13.385 1.00 87.81 89 ASN A C 1
ATOM 716 O O . ASN A 1 89 ? -18.315 -4.269 12.597 1.00 87.81 89 ASN A O 1
ATOM 720 N N . PRO A 1 90 ? -17.208 -5.564 14.081 1.00 88.31 90 PRO A N 1
ATOM 721 C CA . PRO A 1 90 ? -15.922 -4.931 13.838 1.00 88.31 90 PRO A CA 1
ATOM 722 C C . PRO A 1 90 ? -15.399 -5.280 12.439 1.00 88.31 90 PRO A C 1
ATOM 724 O O . PRO A 1 90 ? -15.518 -6.420 11.992 1.00 88.31 90 PRO A O 1
ATOM 727 N N . ARG A 1 91 ? -14.794 -4.305 11.754 1.00 90.69 91 ARG A N 1
ATOM 728 C CA . ARG A 1 91 ? -14.260 -4.469 10.388 1.00 90.69 91 ARG A CA 1
ATOM 729 C C . ARG A 1 91 ? -12.805 -4.036 10.303 1.00 90.69 91 ARG A C 1
ATOM 731 O O . ARG A 1 91 ? -12.412 -3.079 10.958 1.00 90.69 91 ARG A O 1
ATOM 738 N N . ALA A 1 92 ? -12.012 -4.692 9.467 1.00 90.25 92 ALA A N 1
ATOM 739 C CA . ALA A 1 92 ? -10.681 -4.209 9.113 1.00 90.25 92 ALA A CA 1
ATOM 740 C C . ALA A 1 92 ? -10.787 -3.324 7.868 1.00 90.25 92 ALA A C 1
ATOM 742 O O . ALA A 1 92 ? -11.182 -3.808 6.816 1.00 90.25 92 ALA A O 1
ATOM 743 N N . VAL A 1 93 ? -10.431 -2.047 7.990 1.00 91.56 93 VAL A N 1
ATOM 744 C CA . VAL A 1 93 ? -10.501 -1.064 6.905 1.00 91.56 93 VAL A CA 1
ATOM 745 C C . VAL A 1 93 ? -9.115 -0.881 6.309 1.00 91.56 93 VAL A C 1
ATOM 747 O O . VAL A 1 93 ? -8.184 -0.479 7.011 1.00 91.56 93 VAL A O 1
ATOM 750 N N . LEU A 1 94 ? -8.991 -1.115 5.003 1.00 91.62 94 LEU A N 1
ATOM 751 C CA . LEU A 1 94 ? -7.792 -0.808 4.230 1.00 91.62 94 LEU A CA 1
ATOM 752 C C . LEU A 1 94 ? -8.176 -0.075 2.941 1.00 91.62 94 LEU A C 1
ATOM 754 O O . LEU A 1 94 ? -8.805 -0.649 2.056 1.00 91.62 94 LEU A O 1
ATOM 758 N N . ASN A 1 95 ? -7.732 1.176 2.811 1.00 93.81 95 AS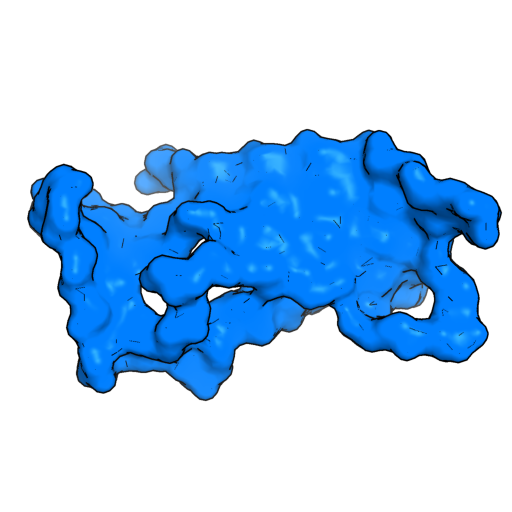N A N 1
ATOM 759 C CA . ASN A 1 95 ? -7.860 1.943 1.575 1.00 93.81 95 ASN A CA 1
ATOM 760 C C . ASN A 1 95 ? -6.486 2.126 0.939 1.00 93.81 95 ASN A C 1
ATOM 762 O O . ASN A 1 95 ? -5.609 2.771 1.522 1.00 93.81 95 ASN A O 1
ATOM 766 N N . VAL A 1 96 ? -6.324 1.615 -0.282 1.00 92.81 96 VAL A N 1
ATOM 767 C CA . VAL A 1 96 ? -5.076 1.745 -1.044 1.00 92.81 96 VAL A CA 1
ATOM 768 C C . VAL A 1 96 ? -5.351 2.299 -2.431 1.00 92.81 96 VAL A C 1
ATOM 770 O O . VAL A 1 96 ? -6.309 1.924 -3.109 1.00 92.81 96 VAL A O 1
ATOM 773 N N . GLN A 1 97 ? -4.477 3.191 -2.871 1.00 94.88 97 GLN A N 1
ATOM 774 C CA . GLN A 1 97 ? -4.416 3.670 -4.238 1.00 94.88 97 GLN A CA 1
ATOM 775 C C . GLN A 1 97 ? -3.111 3.214 -4.882 1.00 94.88 97 GLN A C 1
ATOM 777 O O . GLN A 1 97 ? -2.039 3.454 -4.335 1.00 94.88 97 GLN A O 1
ATOM 782 N N . PHE A 1 98 ? -3.209 2.588 -6.052 1.00 95.25 98 PHE A N 1
ATOM 783 C CA . PHE A 1 98 ? -2.066 2.171 -6.856 1.00 95.25 98 PHE A CA 1
ATOM 784 C C . PHE A 1 98 ? -1.949 3.010 -8.125 1.00 95.25 98 PHE A C 1
ATOM 786 O O . PHE A 1 98 ? -2.958 3.322 -8.768 1.00 95.25 98 PHE A O 1
ATOM 793 N N . PHE A 1 99 ? -0.708 3.312 -8.495 1.00 95.44 99 PHE A N 1
ATOM 794 C CA . PHE A 1 99 ? -0.334 3.956 -9.747 1.00 95.44 99 PHE A CA 1
ATOM 795 C C . PHE A 1 99 ? 0.639 3.042 -10.481 1.00 95.44 99 PHE A C 1
ATOM 797 O O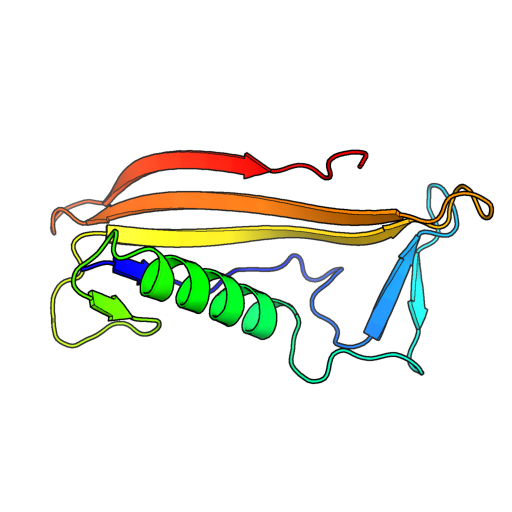 . PHE A 1 99 ? 1.715 2.739 -9.969 1.00 95.44 99 PHE A O 1
ATOM 804 N N . PHE A 1 100 ? 0.245 2.583 -11.661 1.00 96.44 100 PHE A N 1
ATOM 805 C CA . PHE A 1 100 ? 1.104 1.819 -12.551 1.00 96.44 100 PHE A CA 1
ATOM 806 C C . PHE A 1 100 ? 1.629 2.760 -13.626 1.00 96.44 100 PHE A C 1
ATOM 808 O O . PHE A 1 100 ? 0.848 3.377 -14.351 1.00 96.44 100 PHE A O 1
ATOM 815 N N . ILE A 1 101 ? 2.944 2.892 -13.681 1.00 96.12 101 ILE A N 1
ATOM 816 C CA . ILE A 1 101 ? 3.647 3.897 -14.463 1.00 96.12 101 ILE A CA 1
ATOM 817 C C . ILE A 1 101 ? 4.590 3.179 -15.419 1.00 96.12 101 ILE A C 1
ATOM 819 O O . ILE A 1 101 ? 5.254 2.213 -15.035 1.00 96.12 101 ILE A O 1
ATOM 823 N N . GLN A 1 102 ? 4.658 3.654 -16.655 1.00 95.50 102 GLN A N 1
ATOM 824 C CA . GLN A 1 102 ? 5.671 3.250 -17.615 1.00 95.50 102 GLN A CA 1
ATOM 825 C C . GLN A 1 102 ? 6.771 4.314 -17.672 1.00 95.50 102 GLN A C 1
ATOM 827 O O . GLN A 1 102 ? 6.479 5.502 -17.784 1.00 95.50 102 GLN A O 1
ATOM 832 N N . ASP A 1 103 ? 8.027 3.884 -17.576 1.00 91.88 103 ASP A N 1
ATOM 833 C CA . ASP A 1 103 ? 9.203 4.741 -17.755 1.00 91.88 103 ASP A CA 1
ATOM 834 C C . ASP A 1 103 ? 9.699 4.608 -19.201 1.00 91.88 103 ASP A C 1
ATOM 836 O O . ASP A 1 103 ? 10.255 3.578 -19.607 1.00 91.88 103 ASP A O 1
ATOM 840 N N . ASN A 1 104 ? 9.499 5.662 -19.991 1.00 89.00 104 ASN A N 1
ATOM 841 C CA . ASN A 1 104 ? 9.945 5.712 -21.381 1.00 89.00 104 ASN A CA 1
ATOM 842 C C . ASN A 1 104 ? 11.376 6.276 -21.506 1.00 89.00 104 ASN A C 1
ATOM 844 O O . ASN A 1 104 ? 12.010 6.166 -22.554 1.00 89.00 104 ASN A O 1
ATOM 848 N N . GLY A 1 105 ? 11.972 6.775 -20.420 1.00 83.56 105 GLY A N 1
ATOM 849 C CA . GLY A 1 105 ? 13.332 7.323 -20.323 1.00 83.56 105 GLY A CA 1
ATOM 850 C C . GLY A 1 105 ? 13.445 8.831 -20.430 1.00 83.56 105 GLY A C 1
ATOM 851 O O . GLY A 1 105 ? 14.454 9.377 -19.998 1.00 83.56 105 GLY A O 1
ATOM 852 N N . ILE A 1 106 ? 12.447 9.480 -21.020 1.00 82.81 106 ILE A N 1
ATOM 853 C CA . ILE A 1 106 ? 12.360 10.942 -21.127 1.00 82.81 106 ILE A CA 1
ATOM 854 C C . ILE A 1 106 ? 11.234 11.442 -20.219 1.00 82.81 106 ILE A C 1
ATOM 856 O O . ILE A 1 106 ? 11.361 12.485 -19.582 1.00 82.81 106 ILE A O 1
ATOM 860 N N . ASP A 1 107 ? 10.160 10.662 -20.124 1.00 87.00 107 ASP A N 1
ATOM 861 C CA . ASP A 1 107 ? 8.991 10.928 -19.310 1.00 87.00 107 ASP A CA 1
ATOM 862 C C . ASP A 1 107 ? 8.457 9.653 -18.637 1.00 87.00 107 ASP A C 1
ATOM 864 O O . ASP A 1 107 ? 8.933 8.530 -18.853 1.00 87.00 107 ASP A O 1
ATOM 868 N N . TYR A 1 108 ? 7.458 9.875 -17.786 1.00 89.81 108 TYR A N 1
ATOM 869 C CA . TYR A 1 108 ? 6.688 8.841 -17.119 1.00 89.81 108 TYR A CA 1
ATOM 870 C C . TYR A 1 108 ? 5.238 8.924 -17.578 1.00 89.81 108 TYR A C 1
ATOM 872 O O . TYR A 1 108 ? 4.605 9.976 -17.470 1.00 89.81 108 TYR A O 1
ATOM 880 N N . GLU A 1 109 ? 4.694 7.800 -18.029 1.00 93.31 109 GLU A N 1
ATOM 881 C CA . GLU A 1 109 ? 3.304 7.697 -18.458 1.00 93.31 109 GLU A CA 1
ATOM 882 C C . GLU A 1 109 ? 2.479 6.943 -17.409 1.00 93.31 109 GLU A C 1
ATOM 884 O O . GLU A 1 109 ? 2.821 5.826 -17.009 1.00 93.31 109 GLU A O 1
ATOM 889 N N . LEU A 1 110 ? 1.380 7.546 -16.942 1.00 93.38 110 LEU A N 1
ATOM 890 C CA . LEU A 1 110 ? 0.439 6.880 -16.042 1.00 93.38 110 LEU A CA 1
ATOM 891 C C . LEU A 1 110 ? -0.432 5.908 -16.841 1.00 93.38 110 LEU A C 1
ATOM 893 O O . LEU A 1 110 ? -1.409 6.303 -17.470 1.00 93.38 110 LEU A O 1
ATOM 897 N N . MET A 1 111 ? -0.116 4.624 -16.735 1.00 95.12 111 MET A N 1
ATOM 898 C CA . MET A 1 111 ? -0.826 3.558 -17.439 1.00 95.12 111 MET A CA 1
ATOM 899 C C . MET A 1 111 ? -2.132 3.177 -16.738 1.00 95.12 111 MET A C 1
ATOM 901 O O . MET A 1 111 ? -3.131 2.862 -17.381 1.00 95.12 111 MET A O 1
ATOM 905 N N . LEU A 1 112 ? -2.133 3.170 -15.401 1.00 95.06 112 LEU A N 1
ATOM 906 C CA . LEU A 1 112 ? -3.310 2.818 -14.610 1.00 95.06 112 LEU A CA 1
ATOM 907 C C . LEU A 1 112 ? -3.293 3.521 -13.257 1.00 95.06 112 LEU A C 1
ATOM 909 O O . LEU A 1 112 ? -2.288 3.525 -12.549 1.00 95.06 112 LEU A O 1
ATOM 913 N N . LYS A 1 113 ? -4.464 4.006 -12.846 1.00 93.56 113 LYS A N 1
ATOM 914 C CA . LYS A 1 113 ? -4.753 4.415 -11.472 1.00 93.56 113 LYS A CA 1
ATOM 915 C C . LYS A 1 113 ? -5.895 3.570 -10.928 1.00 93.56 113 LYS A C 1
ATOM 917 O O . LYS A 1 113 ? -6.991 3.577 -11.489 1.00 93.56 113 LYS A O 1
ATOM 922 N N . LYS A 1 114 ? -5.670 2.873 -9.814 1.00 92.69 114 LYS A N 1
ATOM 923 C CA . LYS A 1 114 ? -6.702 2.061 -9.158 1.00 92.69 114 LYS A CA 1
ATOM 924 C C . LYS A 1 114 ? -6.862 2.468 -7.703 1.00 92.69 114 LYS A C 1
ATOM 926 O O . LYS A 1 114 ? -5.911 2.399 -6.937 1.00 92.69 114 LYS A O 1
ATOM 931 N N . VAL A 1 115 ? -8.078 2.860 -7.325 1.00 90.62 115 VAL A N 1
ATOM 932 C CA . VAL A 1 115 ? -8.471 3.045 -5.922 1.00 90.62 115 VAL A CA 1
ATOM 933 C C . VAL A 1 115 ? -9.212 1.798 -5.469 1.00 90.62 115 VAL A C 1
ATOM 935 O O . VAL A 1 115 ? -10.164 1.363 -6.121 1.00 90.62 115 VAL A O 1
ATOM 938 N N . MET A 1 116 ? -8.744 1.217 -4.375 1.00 87.56 116 MET A N 1
ATOM 939 C CA . MET A 1 116 ? -9.364 0.089 -3.700 1.00 87.56 116 MET A CA 1
ATOM 940 C C . MET A 1 116 ? -9.848 0.595 -2.342 1.00 87.56 116 MET A C 1
ATOM 942 O O . MET A 1 116 ? -9.040 0.684 -1.417 1.00 87.56 116 MET A O 1
ATOM 946 N N . PRO A 1 117 ? -11.119 1.025 -2.245 1.00 84.62 117 PRO A N 1
ATOM 947 C CA . PRO A 1 117 ? -11.713 1.293 -0.950 1.00 84.62 117 PRO A CA 1
ATOM 948 C C . PRO A 1 117 ? -11.946 -0.027 -0.218 1.00 84.62 117 PRO A C 1
ATOM 950 O O . PRO A 1 117 ? -12.071 -1.081 -0.856 1.00 84.62 117 PRO A O 1
ATOM 953 N N . ASP A 1 118 ? -12.068 0.066 1.099 1.00 79.44 118 ASP A N 1
ATOM 954 C CA . ASP A 1 118 ? -12.558 -1.013 1.933 1.00 79.44 118 ASP A CA 1
ATOM 955 C C . ASP A 1 118 ? -13.856 -1.572 1.344 1.00 79.44 118 ASP A C 1
ATOM 957 O O . ASP A 1 118 ? -14.783 -0.836 0.980 1.00 79.44 118 ASP A O 1
ATOM 961 N N . ARG A 1 119 ? -13.877 -2.889 1.169 1.00 66.44 119 ARG A N 1
ATOM 962 C CA . ARG A 1 119 ? -15.043 -3.610 0.676 1.00 66.44 119 ARG A CA 1
ATOM 963 C C . ARG A 1 119 ? -15.674 -4.257 1.891 1.00 66.44 119 ARG A C 1
ATOM 965 O O . ARG A 1 119 ? -15.011 -5.045 2.551 1.00 66.44 119 ARG A O 1
ATOM 972 N N . ASN A 1 120 ? -16.946 -3.949 2.140 1.00 53.91 120 ASN A N 1
ATOM 973 C CA . ASN A 1 120 ? -17.769 -4.705 3.081 1.00 53.91 120 ASN A CA 1
ATOM 974 C C . ASN A 1 120 ? -17.790 -6.168 2.609 1.00 53.91 120 ASN A C 1
ATOM 976 O O . ASN A 1 120 ? -18.531 -6.492 1.679 1.00 53.91 120 ASN A O 1
ATOM 980 N N . LEU A 1 121 ? -16.912 -6.995 3.172 1.00 47.53 121 LEU A N 1
ATOM 981 C CA . LEU A 1 121 ? -16.934 -8.447 3.042 1.00 47.53 121 LEU A CA 1
ATOM 982 C C . LEU A 1 121 ? -17.843 -9.028 4.122 1.00 47.53 121 LEU A C 1
ATOM 984 O O . LEU A 1 121 ? -17.824 -8.484 5.251 1.00 47.53 121 LEU A O 1
#

pLDDT: mean 86.25, std 9.67, range [47.53, 96.69]

Secondary structure (DSSP, 8-state):
-EEEEEEEE-GGG-SSEEEEE-SSS-EEEEEEEE-SS-HHHHHHHHHHHHHHHHT-SS-EESS--SSPPSEEEEEEEEEEEEE-SSTTS-EEEEEEEEEEEEE-SS-EEEEEEEEEPPP--